Protein AF-A0A3B9G6G4-F1 (afdb_monomer_lite)

Sequence (82 aa):
PPAGISLGQQALWLVKAGRWDDSHDLCQDVPDPVGAWIHAYLHREEGDLGNASYWYHRAGKEVPETGVTLDDEWCQIATAIS

Structure (mmCIF, N/CA/C/O backbone):
data_AF-A0A3B9G6G4-F1
#
_entry.id   AF-A0A3B9G6G4-F1
#
loop_
_atom_site.group_PDB
_atom_site.id
_atom_site.type_symbol
_atom_site.label_atom_id
_atom_site.label_alt_id
_atom_site.label_comp_id
_atom_site.label_asym_id
_atom_site.label_entity_id
_atom_site.label_seq_id
_atom_site.pdbx_PDB_ins_code
_atom_site.Cartn_x
_atom_site.Cartn_y
_atom_site.Cartn_z
_atom_site.occupancy
_atom_site.B_iso_or_equiv
_atom_site.auth_seq_id
_atom_site.auth_comp_id
_atom_site.auth_asym_id
_atom_site.auth_atom_id
_atom_site.pdbx_PDB_model_num
ATOM 1 N N . PRO A 1 1 ? -2.814 0.355 -15.798 1.00 77.56 1 PRO A N 1
ATOM 2 C CA . PRO A 1 1 ? -1.763 1.342 -15.455 1.00 77.56 1 PRO A CA 1
ATOM 3 C C . PRO A 1 1 ? -1.291 2.080 -16.719 1.00 77.56 1 PRO A C 1
ATOM 5 O O . PRO A 1 1 ? -1.303 1.463 -17.785 1.00 77.56 1 PRO A O 1
ATOM 8 N N . PRO A 1 2 ? -0.909 3.368 -16.632 1.00 84.06 2 PRO A N 1
ATOM 9 C CA . PRO A 1 2 ? -0.216 4.082 -17.707 1.00 84.06 2 PRO A CA 1
ATOM 10 C C . P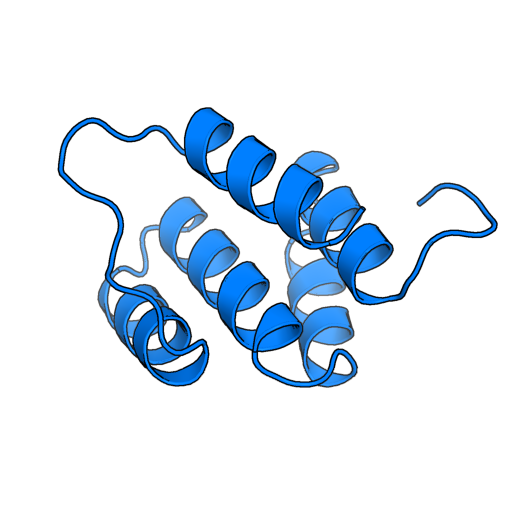RO A 1 2 ? 1.077 3.376 -18.144 1.00 84.06 2 PRO A C 1
ATOM 12 O O . PRO A 1 2 ? 1.669 2.621 -17.376 1.00 84.06 2 PRO A O 1
ATOM 15 N N . ALA A 1 3 ? 1.533 3.627 -19.371 1.00 87.62 3 ALA A N 1
ATOM 16 C CA . ALA A 1 3 ? 2.838 3.151 -19.824 1.00 87.62 3 ALA A CA 1
ATOM 17 C C . ALA A 1 3 ? 3.971 4.019 -19.245 1.00 87.62 3 ALA A C 1
ATOM 19 O O . ALA A 1 3 ? 3.797 5.223 -19.067 1.00 87.62 3 ALA A O 1
ATOM 20 N N . GLY A 1 4 ? 5.140 3.416 -18.998 1.00 91.88 4 GLY A N 1
ATOM 21 C CA . GLY A 1 4 ? 6.356 4.137 -18.594 1.00 91.88 4 GLY A CA 1
ATOM 22 C C . GLY A 1 4 ? 6.511 4.417 -17.095 1.00 91.88 4 GLY A C 1
ATOM 23 O O . GLY A 1 4 ? 7.420 5.152 -16.727 1.00 91.88 4 GLY A O 1
ATOM 24 N N . ILE A 1 5 ? 5.664 3.835 -16.242 1.00 95.12 5 ILE A N 1
ATOM 25 C CA . ILE A 1 5 ? 5.751 3.952 -14.776 1.00 95.12 5 ILE A CA 1
ATOM 26 C C . ILE A 1 5 ? 6.348 2.685 -14.136 1.00 95.12 5 ILE A C 1
ATOM 28 O O . ILE A 1 5 ? 6.238 1.584 -14.687 1.00 95.12 5 ILE A O 1
ATOM 32 N N . SER A 1 6 ? 6.989 2.835 -12.976 1.00 96.12 6 SER A N 1
ATOM 33 C CA . 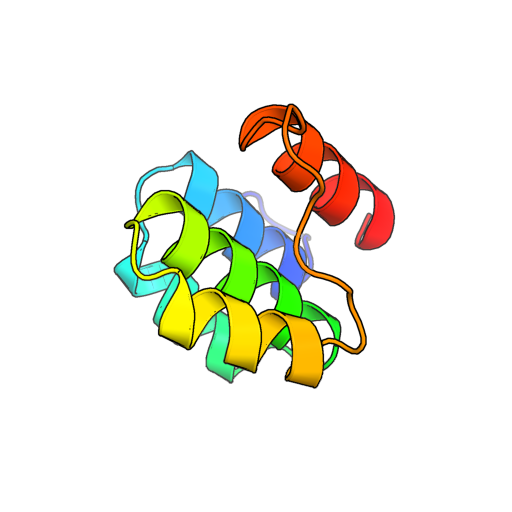SER A 1 6 ? 7.645 1.752 -12.230 1.00 96.12 6 SER A CA 1
ATOM 34 C C . SER A 1 6 ? 6.652 0.692 -11.734 1.00 96.12 6 SER A C 1
ATOM 36 O O . SER A 1 6 ? 5.457 0.958 -11.635 1.00 96.12 6 SER A O 1
ATOM 38 N N . LEU A 1 7 ? 7.126 -0.510 -11.376 1.00 96.94 7 LEU A N 1
ATOM 39 C CA . LEU A 1 7 ? 6.253 -1.567 -10.837 1.00 96.94 7 LEU A CA 1
ATOM 40 C C . LEU A 1 7 ? 5.503 -1.115 -9.573 1.00 96.94 7 LEU A C 1
ATOM 42 O O . LEU A 1 7 ? 4.308 -1.365 -9.456 1.00 96.94 7 LEU A O 1
ATOM 46 N N . GLY A 1 8 ? 6.162 -0.372 -8.676 1.00 97.62 8 GLY A N 1
ATOM 47 C CA . GLY A 1 8 ? 5.512 0.191 -7.486 1.00 97.62 8 GLY A CA 1
ATOM 48 C C . GLY A 1 8 ? 4.408 1.191 -7.838 1.00 97.62 8 GLY A C 1
ATOM 49 O O . GLY A 1 8 ? 3.318 1.135 -7.278 1.00 97.62 8 GLY A O 1
ATOM 50 N N . GLN A 1 9 ? 4.644 2.065 -8.823 1.00 97.88 9 GLN A N 1
ATOM 51 C CA . GLN A 1 9 ? 3.618 2.990 -9.317 1.00 97.88 9 GLN A CA 1
ATOM 52 C C . GLN A 1 9 ? 2.453 2.242 -9.982 1.00 97.88 9 GLN A C 1
ATOM 54 O O . GLN A 1 9 ? 1.300 2.646 -9.845 1.00 97.88 9 GLN A O 1
ATOM 59 N N . GLN A 1 10 ? 2.732 1.143 -10.690 1.00 98.06 10 GLN A N 1
ATOM 60 C CA . GLN A 1 10 ? 1.697 0.296 -11.286 1.00 98.06 10 GLN A CA 1
ATOM 61 C C . GLN A 1 10 ? 0.850 -0.397 -10.217 1.00 98.06 10 GLN A C 1
ATOM 63 O O . GLN A 1 10 ? -0.374 -0.370 -10.336 1.00 98.06 10 GLN A O 1
ATOM 68 N N . ALA A 1 11 ? 1.477 -0.951 -9.175 1.00 98.12 11 ALA A N 1
ATOM 69 C CA . ALA A 1 11 ? 0.782 -1.560 -8.044 1.00 98.12 11 ALA A CA 1
ATOM 70 C C . ALA A 1 11 ? -0.121 -0.528 -7.358 1.00 98.12 11 ALA A C 1
ATOM 72 O O . ALA A 1 11 ? -1.336 -0.693 -7.315 1.00 98.12 11 ALA A O 1
ATOM 73 N N . LEU A 1 12 ? 0.428 0.627 -6.977 1.00 97.75 12 LEU A N 1
ATOM 74 C CA . LEU A 1 12 ? -0.344 1.693 -6.337 1.00 97.75 12 LEU A CA 1
ATOM 75 C C . LEU A 1 12 ? -1.491 2.235 -7.217 1.00 97.75 12 LEU A C 1
ATOM 77 O O . LEU A 1 12 ? -2.535 2.651 -6.711 1.00 97.75 12 LEU A O 1
ATOM 81 N N . TRP A 1 13 ? -1.328 2.221 -8.543 1.00 97.69 13 TRP A N 1
ATOM 82 C CA . TRP A 1 13 ? -2.401 2.560 -9.479 1.00 97.69 13 TRP A CA 1
ATOM 83 C C . TRP A 1 13 ? -3.523 1.510 -9.480 1.00 97.69 13 TRP A C 1
ATOM 85 O O . TRP A 1 13 ? -4.697 1.877 -9.540 1.00 97.69 13 TRP A O 1
ATOM 95 N N . LEU A 1 14 ? -3.185 0.215 -9.410 1.00 98.12 14 LEU A N 1
ATOM 96 C CA . LEU A 1 14 ? -4.161 -0.882 -9.361 1.00 98.12 14 LEU A CA 1
ATOM 97 C C . LEU A 1 14 ? -5.040 -0.800 -8.109 1.00 98.12 14 LEU A C 1
ATOM 99 O O . LEU A 1 14 ? -6.249 -1.002 -8.224 1.00 98.12 14 LEU A O 1
ATOM 103 N N . VAL A 1 15 ? -4.465 -0.392 -6.972 1.00 96.50 15 VAL A N 1
ATOM 104 C CA . VAL A 1 15 ? -5.208 -0.079 -5.739 1.00 96.50 15 VAL A CA 1
ATOM 105 C C . VAL A 1 15 ? -6.369 0.885 -6.024 1.00 96.50 15 VAL A C 1
ATOM 107 O O . VAL A 1 15 ? -7.529 0.544 -5.802 1.00 96.50 15 VAL A O 1
ATOM 110 N N . LYS A 1 16 ? -6.095 2.059 -6.618 1.00 94.38 16 LYS A N 1
ATOM 111 C CA . LYS A 1 16 ? -7.137 3.062 -6.935 1.00 94.38 16 LYS A CA 1
ATOM 112 C C . LYS A 1 16 ? -8.114 2.627 -8.017 1.00 94.38 16 LYS A C 1
ATOM 114 O O . LYS A 1 16 ? -9.224 3.150 -8.079 1.00 94.38 16 LYS A O 1
ATOM 119 N N . ALA A 1 17 ? -7.716 1.688 -8.865 1.00 96.12 17 ALA A N 1
ATOM 120 C CA . ALA A 1 17 ? -8.599 1.086 -9.853 1.00 96.12 17 A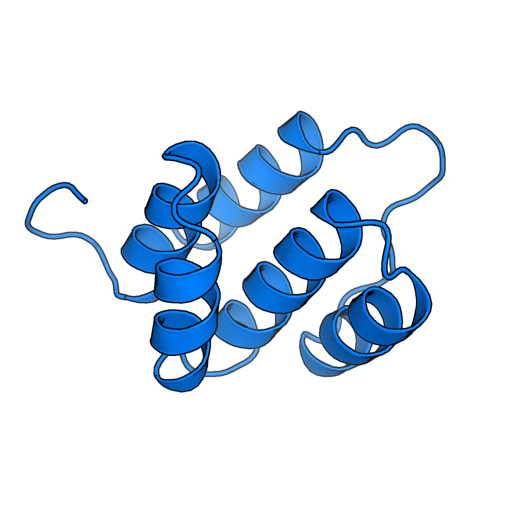LA A CA 1
ATOM 121 C C . ALA A 1 17 ? -9.523 0.003 -9.257 1.00 96.12 17 ALA A C 1
ATOM 123 O O . ALA A 1 17 ? -10.293 -0.593 -10.009 1.00 96.12 17 ALA A O 1
ATOM 124 N N . GLY A 1 18 ? -9.442 -0.278 -7.948 1.00 95.56 18 GLY A N 1
ATOM 125 C CA . GLY A 1 18 ? -10.204 -1.341 -7.284 1.00 95.56 18 GLY A CA 1
ATOM 126 C C . GLY A 1 18 ? -9.734 -2.750 -7.654 1.00 95.56 18 GLY A C 1
ATOM 127 O O . GLY A 1 18 ? -10.464 -3.718 -7.465 1.00 95.56 18 GLY A O 1
ATOM 128 N N . ARG A 1 19 ? -8.532 -2.875 -8.226 1.00 97.44 19 ARG A N 1
ATOM 129 C CA . ARG A 1 19 ? -7.930 -4.141 -8.662 1.00 97.44 19 ARG A CA 1
ATOM 130 C C . ARG A 1 19 ? -6.973 -4.654 -7.589 1.00 97.44 19 ARG A C 1
ATOM 132 O O . ARG A 1 19 ? -5.764 -4.710 -7.802 1.00 97.44 19 ARG A O 1
ATOM 139 N N . TRP A 1 20 ? -7.523 -4.940 -6.413 1.00 96.81 20 TRP A N 1
ATOM 140 C CA . TRP A 1 20 ? -6.742 -5.243 -5.211 1.00 96.81 20 TRP A CA 1
ATOM 141 C C . TRP A 1 20 ? -5.930 -6.532 -5.342 1.00 96.81 20 TRP A C 1
ATOM 143 O O . TRP A 1 20 ? -4.737 -6.497 -5.064 1.00 96.81 20 TRP A O 1
ATOM 153 N N . ASP A 1 21 ? -6.516 -7.611 -5.871 1.00 97.81 21 ASP A N 1
ATOM 154 C CA . ASP A 1 21 ? -5.802 -8.880 -6.100 1.00 97.81 21 ASP A CA 1
ATOM 155 C C . ASP A 1 21 ? -4.596 -8.692 -7.032 1.00 97.81 21 ASP A C 1
ATOM 157 O O . ASP A 1 21 ? -3.479 -9.083 -6.708 1.00 97.81 21 ASP A O 1
ATOM 161 N N . ASP A 1 22 ? -4.793 -7.988 -8.153 1.00 98.19 22 ASP A N 1
ATOM 162 C CA . ASP A 1 22 ? -3.702 -7.691 -9.087 1.00 98.19 22 ASP A CA 1
ATOM 163 C C . ASP A 1 22 ? -2.612 -6.822 -8.440 1.00 98.19 22 ASP A C 1
ATOM 165 O O . ASP A 1 22 ? -1.432 -6.943 -8.770 1.00 98.19 22 ASP A O 1
ATOM 169 N N . SER A 1 23 ? -2.998 -5.912 -7.539 1.00 98.12 23 SER A N 1
ATOM 170 C CA . SER A 1 23 ? -2.037 -5.103 -6.792 1.00 98.12 23 SER A CA 1
ATOM 171 C C . SER A 1 23 ? -1.264 -5.943 -5.779 1.00 98.12 23 SER A C 1
ATOM 173 O O . SER A 1 23 ? -0.060 -5.742 -5.645 1.00 98.12 23 SER A O 1
ATOM 175 N N . HIS A 1 24 ? -1.926 -6.869 -5.082 1.00 98.25 24 HIS A N 1
ATOM 176 C CA . HIS A 1 24 ? -1.289 -7.789 -4.139 1.00 98.25 24 HIS A CA 1
ATOM 177 C C . HIS A 1 24 ? -0.262 -8.673 -4.830 1.00 98.25 24 HIS A C 1
ATOM 179 O O . HIS A 1 24 ? 0.861 -8.785 -4.333 1.00 98.25 24 HIS A O 1
ATOM 185 N N . ASP A 1 25 ? -0.626 -9.245 -5.976 1.00 98.19 25 ASP A N 1
ATOM 186 C CA . ASP A 1 25 ? 0.271 -10.064 -6.787 1.00 98.19 25 ASP A CA 1
ATOM 187 C C . ASP A 1 25 ? 1.477 -9.243 -7.247 1.00 98.19 25 ASP A C 1
ATOM 189 O O . ASP A 1 25 ? 2.623 -9.636 -7.028 1.00 98.19 25 ASP A O 1
ATOM 193 N N . LEU A 1 26 ? 1.238 -8.051 -7.805 1.00 98.00 26 LEU A N 1
ATOM 194 C CA . LEU A 1 26 ? 2.315 -7.208 -8.317 1.00 98.00 26 LEU A CA 1
ATOM 195 C C . LEU A 1 26 ? 3.254 -6.713 -7.211 1.00 98.00 26 LEU A C 1
ATOM 197 O O . LEU A 1 26 ? 4.457 -6.602 -7.433 1.00 98.00 26 LEU A O 1
ATOM 201 N N . CYS A 1 27 ? 2.735 -6.437 -6.015 1.00 96.94 27 CYS A N 1
ATOM 202 C CA . CYS A 1 27 ? 3.545 -6.039 -4.868 1.00 96.94 27 CYS A CA 1
ATOM 203 C C . CYS A 1 27 ? 4.584 -7.094 -4.459 1.00 96.94 27 CYS A C 1
ATOM 205 O O . CYS A 1 27 ? 5.610 -6.709 -3.904 1.00 96.94 27 CYS A O 1
ATOM 207 N N . GLN A 1 28 ? 4.380 -8.385 -4.763 1.00 94.31 28 GLN A N 1
ATOM 208 C CA . GLN A 1 28 ? 5.389 -9.429 -4.515 1.00 94.31 28 GLN A CA 1
ATOM 209 C C . GLN A 1 28 ? 6.650 -9.242 -5.372 1.00 94.31 28 GLN A C 1
ATOM 211 O O . GLN A 1 28 ? 7.748 -9.599 -4.947 1.00 94.31 28 GLN A O 1
ATOM 216 N N . ASP A 1 29 ? 6.498 -8.653 -6.560 1.00 97.25 29 ASP A N 1
ATOM 217 C CA . ASP A 1 29 ? 7.595 -8.371 -7.489 1.00 97.25 29 ASP A CA 1
ATOM 218 C C . ASP A 1 29 ? 8.226 -6.986 -7.258 1.00 97.25 29 ASP A C 1
ATOM 220 O O . ASP A 1 29 ? 9.260 -6.654 -7.847 1.00 97.25 29 ASP A O 1
ATOM 224 N N . VAL A 1 30 ? 7.619 -6.152 -6.405 1.00 97.75 30 VAL A N 1
ATOM 225 C CA . VAL A 1 30 ? 8.140 -4.830 -6.047 1.00 97.75 30 VAL A CA 1
ATOM 226 C C . VAL A 1 30 ? 9.105 -4.967 -4.865 1.00 97.75 30 VAL A C 1
ATOM 228 O O . VAL A 1 30 ? 8.695 -5.405 -3.792 1.00 97.75 30 VAL A O 1
ATOM 231 N N . PRO A 1 31 ? 10.374 -4.538 -4.996 1.00 97.12 31 PRO A N 1
ATOM 232 C CA . PRO A 1 31 ? 11.319 -4.600 -3.889 1.00 97.12 31 PRO A CA 1
ATOM 233 C C . PRO A 1 31 ? 10.873 -3.793 -2.664 1.00 97.12 31 PRO A C 1
ATOM 235 O O . PRO A 1 31 ? 10.326 -2.688 -2.771 1.00 97.12 31 PRO A O 1
ATOM 238 N N . ASP A 1 32 ? 11.190 -4.324 -1.485 1.00 97.12 32 ASP A N 1
ATOM 239 C CA . ASP A 1 32 ? 11.038 -3.605 -0.224 1.00 97.12 32 ASP A CA 1
ATOM 240 C C . ASP A 1 32 ? 11.958 -2.364 -0.192 1.00 97.12 32 ASP A C 1
ATOM 242 O O . ASP A 1 32 ? 13.062 -2.390 -0.747 1.00 97.12 32 ASP A O 1
ATOM 246 N N . PRO A 1 33 ? 11.527 -1.257 0.444 1.00 97.94 33 PRO A N 1
ATOM 247 C CA . PRO A 1 33 ? 10.328 -1.133 1.284 1.00 97.94 33 PRO A CA 1
ATOM 248 C C . PRO A 1 33 ? 9.033 -0.789 0.526 1.00 97.94 33 PRO A C 1
ATOM 250 O O . PRO A 1 33 ? 7.972 -0.717 1.143 1.00 97.94 33 PRO A O 1
ATOM 253 N N . VAL A 1 34 ? 9.093 -0.538 -0.786 1.00 98.25 34 VAL A N 1
ATOM 254 C CA . VAL A 1 34 ? 7.940 -0.015 -1.541 1.00 98.25 34 VAL A CA 1
ATOM 255 C C . VAL A 1 34 ? 6.821 -1.049 -1.654 1.00 98.25 34 VAL A C 1
ATOM 257 O O . VAL A 1 34 ? 5.669 -0.710 -1.388 1.00 98.25 34 VAL A O 1
ATOM 260 N N . GLY A 1 35 ? 7.153 -2.296 -2.008 1.00 98.31 35 GLY A N 1
ATOM 261 C CA . GLY A 1 35 ? 6.172 -3.382 -2.128 1.00 98.31 35 GLY A CA 1
ATOM 262 C C . GLY A 1 35 ? 5.420 -3.603 -0.818 1.00 98.31 35 GLY A C 1
ATOM 263 O O . GLY A 1 35 ? 4.190 -3.516 -0.790 1.00 98.31 35 GLY A O 1
ATOM 264 N N . ALA A 1 36 ? 6.165 -3.746 0.284 1.00 98.75 36 ALA A N 1
ATOM 265 C CA . ALA A 1 36 ? 5.596 -3.866 1.621 1.00 98.75 36 ALA A CA 1
ATOM 266 C C . ALA A 1 36 ? 4.711 -2.677 2.034 1.00 98.75 36 ALA A C 1
ATOM 268 O O . ALA A 1 36 ? 3.676 -2.898 2.658 1.00 98.75 36 ALA A O 1
ATOM 269 N N . TRP A 1 37 ? 5.054 -1.427 1.694 1.00 98.75 37 TRP A N 1
ATOM 270 C CA . TRP A 1 37 ? 4.204 -0.287 2.070 1.00 98.75 37 TRP A CA 1
ATOM 271 C C . TRP A 1 37 ? 2.860 -0.316 1.328 1.00 98.75 37 TRP A C 1
ATOM 273 O O . TRP A 1 37 ? 1.815 -0.065 1.924 1.00 98.75 37 TRP A O 1
ATOM 283 N N . ILE A 1 38 ? 2.862 -0.690 0.047 1.00 98.56 38 ILE A N 1
ATOM 284 C CA . ILE A 1 38 ? 1.624 -0.821 -0.733 1.00 98.56 38 ILE A CA 1
ATOM 285 C C . ILE A 1 38 ? 0.788 -2.020 -0.237 1.00 98.56 38 ILE A C 1
ATOM 287 O O . ILE A 1 38 ? -0.431 -1.900 -0.134 1.00 98.56 38 ILE A O 1
ATOM 291 N N . HIS A 1 39 ? 1.409 -3.142 0.155 1.00 98.50 39 HIS A N 1
ATOM 292 C CA . HIS A 1 39 ? 0.695 -4.247 0.825 1.00 98.50 39 HIS A CA 1
ATOM 293 C C . HIS A 1 39 ? 0.066 -3.820 2.151 1.00 98.50 39 HIS A C 1
ATOM 295 O O . HIS A 1 39 ? -1.075 -4.179 2.438 1.00 98.50 39 HIS A O 1
ATOM 301 N N . ALA A 1 40 ? 0.786 -3.028 2.949 1.00 98.62 40 ALA A N 1
ATOM 302 C CA . ALA A 1 40 ? 0.266 -2.502 4.205 1.00 98.62 40 ALA A CA 1
ATOM 303 C C . ALA A 1 40 ? -0.987 -1.646 3.977 1.00 98.62 40 ALA A C 1
ATOM 305 O O . ALA A 1 40 ? -1.985 -1.813 4.677 1.00 98.62 40 ALA A O 1
ATOM 306 N N . TYR A 1 41 ? -0.948 -0.792 2.951 1.00 98.50 41 TYR A N 1
ATOM 307 C CA . TYR A 1 41 ? -2.087 0.013 2.524 1.00 98.50 41 TYR A CA 1
ATOM 308 C C . TYR A 1 41 ? -3.296 -0.846 2.136 1.00 98.50 41 TYR A C 1
ATOM 310 O O . TYR A 1 41 ? -4.399 -0.591 2.614 1.00 98.50 41 TYR A O 1
ATOM 318 N N . LEU A 1 42 ? -3.095 -1.872 1.301 1.00 98.44 42 LEU A N 1
ATOM 319 C CA . LEU A 1 42 ? -4.170 -2.763 0.850 1.00 98.44 42 LEU A CA 1
ATOM 320 C C . LEU A 1 42 ? -4.877 -3.435 2.029 1.00 98.44 42 LEU A C 1
ATOM 322 O O . LEU A 1 42 ? -6.093 -3.344 2.156 1.00 98.44 42 LEU A O 1
ATOM 326 N N . HIS A 1 43 ? -4.121 -4.025 2.955 1.00 98.31 43 HIS A N 1
ATOM 327 C CA . HIS A 1 43 ? -4.716 -4.662 4.131 1.00 98.31 43 HIS A CA 1
ATOM 328 C C . HIS A 1 43 ? -5.392 -3.664 5.075 1.00 98.31 43 HIS A C 1
ATOM 330 O O . HIS A 1 43 ? -6.377 -3.996 5.737 1.00 98.31 43 HIS A O 1
ATOM 336 N N . ARG A 1 44 ? -4.906 -2.418 5.126 1.00 97.69 44 ARG A N 1
ATOM 337 C CA . ARG A 1 44 ? -5.583 -1.346 5.856 1.00 97.69 44 ARG A CA 1
ATOM 338 C C . ARG A 1 44 ? -6.926 -0.994 5.214 1.00 97.69 44 ARG A C 1
ATOM 340 O O . ARG A 1 44 ? -7.899 -0.818 5.944 1.00 97.69 44 ARG A O 1
ATOM 347 N N . GLU A 1 45 ? -6.988 -0.909 3.886 1.00 97.12 45 GLU A N 1
ATOM 348 C CA . GLU A 1 45 ? -8.226 -0.681 3.128 1.00 97.12 45 GLU A CA 1
ATOM 349 C C . GLU A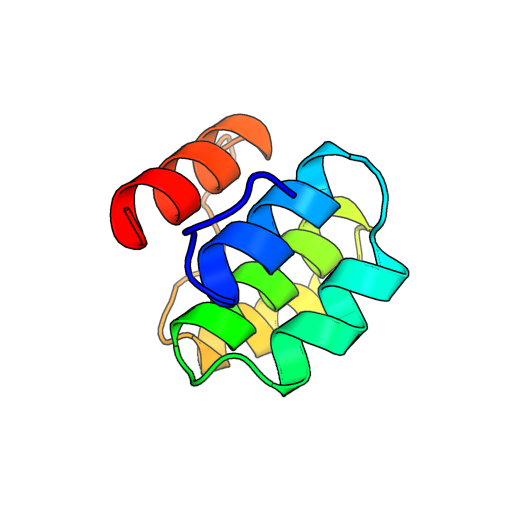 1 45 ? -9.221 -1.848 3.284 1.00 97.12 45 GLU A C 1
ATOM 351 O O . GLU A 1 45 ? -10.417 -1.618 3.459 1.00 97.12 45 GLU A O 1
ATOM 356 N N . GLU A 1 46 ? -8.729 -3.088 3.338 1.00 96.75 46 GLU A N 1
ATOM 357 C CA . GLU A 1 46 ? -9.520 -4.305 3.588 1.00 96.75 46 GLU A CA 1
ATOM 358 C C . GLU A 1 46 ? -10.021 -4.434 5.040 1.00 96.75 46 GLU A C 1
ATOM 360 O O . GLU A 1 46 ? -10.927 -5.222 5.323 1.00 96.75 46 GLU A O 1
ATOM 365 N N . GLY A 1 47 ? -9.437 -3.678 5.975 1.00 96.69 47 GLY A N 1
ATOM 366 C CA . GLY A 1 47 ? -9.729 -3.762 7.408 1.00 96.69 47 GLY A CA 1
ATOM 367 C C . GLY A 1 47 ? -8.977 -4.873 8.154 1.00 96.69 47 GLY A C 1
ATOM 368 O O . GLY A 1 47 ? -9.216 -5.066 9.349 1.00 96.69 47 GLY A O 1
ATOM 369 N N . ASP A 1 48 ? -8.039 -5.570 7.506 1.00 97.88 48 ASP A N 1
ATOM 370 C CA . ASP A 1 48 ? -7.124 -6.527 8.143 1.00 97.88 48 ASP A CA 1
ATOM 371 C C . ASP A 1 48 ? -5.942 -5.793 8.796 1.00 97.88 48 ASP A C 1
ATOM 373 O O . ASP A 1 48 ? -4.793 -5.819 8.347 1.00 97.88 48 ASP A O 1
ATOM 377 N N . LEU A 1 49 ? -6.234 -5.094 9.895 1.00 96.75 49 LEU A N 1
ATOM 378 C CA . LEU A 1 49 ? -5.259 -4.236 10.572 1.00 96.75 49 LEU A CA 1
ATOM 379 C C . LEU A 1 49 ? -4.064 -5.010 11.151 1.00 96.75 49 LEU A C 1
ATOM 381 O O . LEU A 1 49 ? -2.972 -4.454 11.276 1.00 96.75 49 LEU A O 1
ATOM 385 N N . GLY A 1 50 ? -4.260 -6.283 11.510 1.00 97.00 50 GLY A N 1
ATOM 386 C CA . GLY A 1 50 ? -3.190 -7.131 12.034 1.00 97.00 50 GLY A CA 1
ATOM 387 C C . GLY A 1 50 ? -2.136 -7.414 10.968 1.00 97.00 50 GLY A C 1
ATOM 388 O O . GLY A 1 50 ? -0.939 -7.246 11.212 1.00 97.00 50 GLY A O 1
ATOM 389 N N . ASN A 1 51 ? -2.583 -7.773 9.767 1.00 98.06 51 ASN A N 1
ATOM 390 C CA . ASN A 1 51 ? -1.698 -8.021 8.639 1.00 98.06 51 ASN A CA 1
ATOM 391 C C . ASN A 1 51 ? -1.119 -6.711 8.086 1.00 98.06 51 ASN A C 1
ATOM 393 O O . ASN A 1 51 ? 0.084 -6.623 7.844 1.00 98.06 51 ASN A O 1
ATOM 397 N N . ALA A 1 52 ? -1.925 -5.645 8.019 1.00 98.38 52 ALA A N 1
ATOM 398 C CA . ALA A 1 52 ? -1.439 -4.309 7.672 1.00 98.38 52 ALA A CA 1
ATOM 399 C C . ALA A 1 52 ? -0.253 -3.896 8.557 1.00 98.38 52 ALA A C 1
ATOM 401 O O . ALA A 1 52 ? 0.780 -3.466 8.050 1.00 98.38 52 ALA A O 1
ATOM 402 N N . SER A 1 53 ? -0.350 -4.095 9.878 1.00 98.38 53 SER A N 1
ATOM 403 C CA . SER A 1 53 ? 0.733 -3.780 10.819 1.00 98.38 53 SER A CA 1
ATOM 404 C C . SER A 1 53 ? 2.021 -4.565 10.546 1.00 98.38 53 SER A C 1
ATOM 406 O O . SER A 1 53 ? 3.106 -3.983 10.629 1.00 98.38 53 SER A O 1
ATOM 408 N N . TYR A 1 54 ? 1.922 -5.847 10.182 1.00 98.31 54 TYR A N 1
ATOM 409 C CA . TYR A 1 54 ? 3.080 -6.647 9.772 1.00 98.31 54 TYR A CA 1
ATOM 410 C C . TYR A 1 54 ? 3.779 -6.037 8.547 1.00 98.31 54 TYR A C 1
ATOM 412 O O . TYR A 1 54 ? 5.002 -5.867 8.547 1.00 98.31 54 TYR A O 1
ATOM 420 N N . TRP A 1 55 ? 3.011 -5.649 7.529 1.00 98.62 55 TRP A N 1
ATOM 421 C CA . TRP A 1 55 ? 3.559 -5.067 6.306 1.00 98.62 55 TRP A CA 1
ATOM 422 C C . TRP A 1 55 ? 4.103 -3.651 6.505 1.00 98.62 55 TRP A C 1
ATOM 424 O O . TRP A 1 55 ? 5.163 -3.339 5.963 1.00 98.62 55 TRP A O 1
ATOM 434 N N . TYR A 1 56 ? 3.473 -2.823 7.347 1.00 98.69 56 TYR A N 1
ATOM 435 C CA . TYR A 1 56 ? 4.038 -1.529 7.750 1.00 98.69 56 TYR A CA 1
ATOM 436 C C . TYR A 1 56 ? 5.410 -1.708 8.387 1.00 98.69 56 TYR A C 1
ATOM 438 O O . TYR A 1 56 ? 6.378 -1.066 7.977 1.00 98.69 56 TYR A O 1
ATOM 446 N N . HIS A 1 57 ? 5.520 -2.645 9.332 1.00 98.38 57 HIS A N 1
ATOM 447 C CA . HIS A 1 57 ? 6.789 -2.948 9.976 1.00 98.38 57 HIS A CA 1
ATOM 448 C C . HIS A 1 57 ? 7.844 -3.414 8.964 1.00 98.38 57 HIS A C 1
ATOM 450 O O . HIS A 1 57 ? 8.975 -2.928 8.985 1.00 98.38 57 HIS A O 1
ATOM 456 N N . ARG A 1 58 ? 7.469 -4.298 8.031 1.00 98.38 58 ARG A N 1
ATOM 457 C CA . ARG A 1 58 ? 8.354 -4.765 6.955 1.00 98.38 58 ARG A CA 1
ATOM 458 C C . ARG A 1 58 ? 8.802 -3.635 6.021 1.00 98.38 58 ARG A C 1
ATOM 460 O O . ARG A 1 58 ? 9.948 -3.631 5.580 1.00 98.38 58 ARG A O 1
ATOM 467 N N . ALA A 1 59 ? 7.940 -2.654 5.776 1.00 98.31 59 ALA A N 1
ATOM 468 C CA . ALA A 1 59 ? 8.264 -1.444 5.027 1.00 98.31 59 ALA A CA 1
ATOM 469 C C . ALA A 1 59 ? 9.119 -0.433 5.819 1.00 98.31 59 ALA A C 1
ATOM 471 O O . ALA A 1 59 ? 9.494 0.609 5.280 1.00 98.31 59 ALA A O 1
ATOM 472 N N . GLY A 1 60 ? 9.409 -0.694 7.101 1.00 98.12 60 GLY A N 1
ATOM 473 C CA . GLY A 1 60 ? 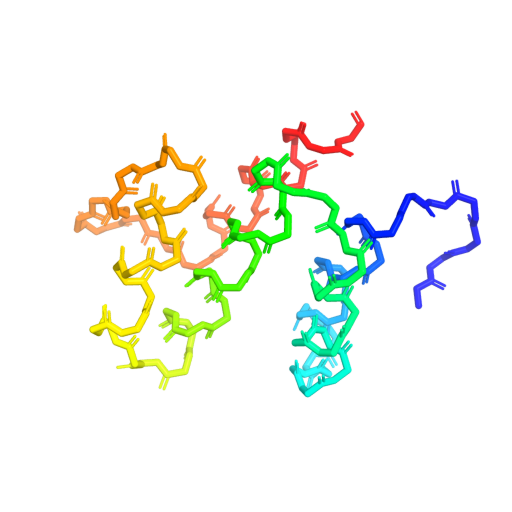10.078 0.262 7.985 1.00 98.12 60 GLY A CA 1
ATOM 474 C C . GLY A 1 60 ? 9.226 1.502 8.277 1.00 98.12 60 GLY A C 1
ATOM 475 O O . GLY A 1 60 ? 9.765 2.595 8.451 1.00 98.12 60 GLY A O 1
ATOM 476 N N . LYS A 1 61 ? 7.899 1.349 8.275 1.00 97.69 61 LYS A N 1
ATOM 477 C CA . LYS A 1 61 ? 6.913 2.407 8.512 1.00 97.69 61 LYS A CA 1
ATOM 478 C C . LYS A 1 61 ? 6.135 2.137 9.795 1.00 97.69 61 LYS A C 1
ATOM 480 O O . LYS A 1 61 ? 5.914 0.991 10.181 1.00 97.69 61 LYS A O 1
ATOM 485 N N . GLU A 1 62 ? 5.698 3.208 10.441 1.00 96.38 62 GLU A N 1
ATOM 486 C CA . GLU A 1 62 ? 4.696 3.123 11.500 1.00 96.38 62 GLU A CA 1
ATOM 487 C C . GLU A 1 62 ? 3.300 3.012 10.882 1.00 96.38 62 GLU A C 1
ATOM 489 O O . GLU A 1 62 ? 3.063 3.475 9.763 1.00 96.38 62 GLU A O 1
ATOM 494 N N . VAL A 1 63 ? 2.374 2.390 11.613 1.00 95.75 63 VAL A N 1
ATOM 495 C CA . VAL A 1 63 ? 0.960 2.379 11.226 1.00 95.75 63 VAL A CA 1
ATOM 496 C C . VAL A 1 63 ? 0.446 3.827 11.250 1.00 95.75 63 VAL A C 1
ATOM 498 O O . VAL A 1 63 ? 0.734 4.529 12.222 1.00 95.75 63 VAL A O 1
ATOM 501 N N . PRO A 1 64 ? -0.309 4.287 10.234 1.00 96.38 64 PRO A N 1
ATOM 502 C CA . PRO A 1 64 ? -0.825 5.651 10.199 1.00 96.38 64 PRO A CA 1
ATOM 503 C C . PRO A 1 64 ? -1.606 6.029 11.463 1.00 96.38 64 PRO A C 1
ATOM 505 O O . PRO A 1 64 ? -2.419 5.246 11.961 1.00 96.38 64 PRO A O 1
ATOM 508 N N . GLU A 1 65 ? -1.385 7.248 11.957 1.00 93.81 65 GLU A N 1
ATOM 509 C CA . GLU A 1 65 ? -2.072 7.777 13.137 1.00 93.81 65 GLU A CA 1
ATOM 510 C C . GLU A 1 65 ? -3.595 7.871 12.938 1.00 93.81 65 GLU A C 1
ATOM 512 O O . GLU A 1 65 ? -4.110 8.016 11.822 1.00 93.81 65 GLU A O 1
ATOM 517 N N . THR A 1 66 ? -4.335 7.851 14.050 1.00 90.12 66 THR A N 1
ATOM 518 C CA . THR A 1 66 ? -5.786 8.069 14.056 1.00 90.12 66 THR A CA 1
ATOM 519 C C . THR A 1 66 ? -6.127 9.407 13.394 1.00 90.12 66 THR A C 1
ATOM 521 O O . THR A 1 66 ? -5.776 10.465 13.907 1.00 90.12 66 THR A O 1
ATOM 524 N N . GLY A 1 67 ? -6.855 9.358 12.276 1.00 93.81 67 GLY A N 1
ATOM 525 C CA . GLY A 1 67 ? -7.277 10.539 11.515 1.00 93.81 67 GLY A CA 1
ATOM 526 C C . GLY A 1 67 ? -6.614 10.679 10.144 1.00 93.81 67 GLY A C 1
ATOM 527 O O . GLY A 1 67 ? -7.173 11.368 9.295 1.00 93.81 67 GLY A O 1
ATOM 528 N N . VAL A 1 68 ? -5.501 9.983 9.883 1.00 96.88 68 VAL A N 1
ATOM 529 C CA . VAL A 1 68 ? -4.949 9.871 8.523 1.00 96.88 68 VAL A CA 1
ATOM 530 C C . VAL A 1 68 ? -5.917 9.044 7.685 1.00 96.88 68 VAL A C 1
ATOM 532 O O . VAL A 1 68 ? -6.222 7.906 8.042 1.00 96.88 68 VAL A O 1
ATOM 535 N N . THR A 1 69 ? -6.428 9.576 6.580 1.00 97.94 69 THR A N 1
ATOM 536 C CA . THR A 1 69 ? -7.348 8.824 5.716 1.00 97.94 69 THR A CA 1
ATOM 537 C C . THR A 1 69 ? -6.595 7.849 4.803 1.00 97.94 69 THR A C 1
ATOM 539 O O . THR A 1 69 ? -5.367 7.881 4.695 1.00 97.94 69 THR A O 1
ATOM 542 N N . LEU A 1 70 ? -7.322 6.946 4.138 1.00 97.31 70 LEU A N 1
ATOM 543 C CA . LEU A 1 70 ? -6.752 6.122 3.064 1.00 97.31 70 LEU A CA 1
ATOM 544 C C . LEU A 1 70 ? -6.319 6.983 1.867 1.00 97.31 70 LEU A C 1
ATOM 546 O O . LEU A 1 70 ? -5.367 6.642 1.176 1.00 97.31 70 LEU A O 1
ATOM 550 N N . ASP A 1 71 ? -6.972 8.114 1.608 1.00 97.94 71 ASP A N 1
ATOM 551 C CA . ASP A 1 71 ? -6.561 9.004 0.518 1.00 97.94 71 ASP A CA 1
ATOM 552 C C . ASP A 1 71 ? -5.275 9.762 0.856 1.00 97.94 71 ASP A C 1
ATOM 554 O O . ASP A 1 71 ? -4.391 9.866 0.003 1.00 97.94 71 ASP A O 1
ATOM 558 N N . ASP A 1 72 ? -5.129 10.219 2.103 1.00 98.25 72 AS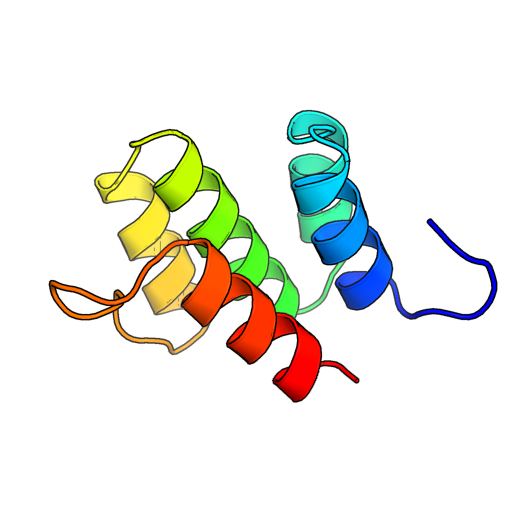P A N 1
ATOM 559 C CA . ASP A 1 72 ? -3.912 10.893 2.569 1.00 98.25 72 ASP A CA 1
ATOM 560 C C . ASP A 1 72 ? -2.700 9.977 2.443 1.00 98.25 72 ASP A C 1
ATOM 562 O O . ASP A 1 72 ? -1.660 10.367 1.911 1.00 98.25 72 ASP A O 1
ATOM 566 N N . GLU A 1 73 ? -2.834 8.741 2.918 1.00 98.12 73 GLU A N 1
ATOM 567 C CA . GLU A 1 73 ? -1.755 7.769 2.849 1.00 98.12 73 GLU A CA 1
ATOM 568 C C . GLU A 1 73 ? -1.431 7.381 1.405 1.00 98.12 73 GLU A C 1
ATOM 570 O O . GLU A 1 73 ? -0.260 7.336 1.033 1.00 98.12 73 GLU A O 1
ATOM 575 N N . TRP A 1 74 ? -2.443 7.169 0.562 1.00 98.12 74 TRP A N 1
ATOM 576 C CA . TRP A 1 74 ? -2.212 6.878 -0.850 1.00 98.12 74 TRP A CA 1
ATOM 577 C C . TRP A 1 74 ? -1.392 7.988 -1.519 1.00 98.12 74 TRP A C 1
ATOM 579 O O . TRP A 1 74 ? -0.425 7.706 -2.229 1.00 98.12 74 TRP A O 1
ATOM 589 N N . CYS A 1 75 ? -1.725 9.255 -1.241 1.00 98.12 75 CYS A N 1
ATOM 590 C CA . CYS A 1 75 ? -0.973 10.406 -1.739 1.00 98.12 75 CYS A CA 1
ATOM 591 C C . CYS A 1 75 ? 0.472 10.428 -1.219 1.00 98.12 75 CYS A C 1
ATOM 593 O O . CYS A 1 75 ? 1.388 10.777 -1.969 1.00 98.12 75 CYS A O 1
ATOM 595 N N . GLN A 1 76 ? 0.696 10.040 0.040 1.00 98.00 76 GLN A N 1
ATOM 596 C CA . GLN A 1 76 ? 2.040 9.932 0.615 1.00 98.00 76 GLN A CA 1
ATOM 597 C C . GLN A 1 76 ? 2.872 8.863 -0.096 1.00 98.00 76 GLN A C 1
ATOM 599 O O . GLN A 1 76 ? 4.015 9.140 -0.464 1.00 98.00 76 GLN A O 1
ATOM 604 N N . ILE A 1 77 ? 2.302 7.677 -0.337 1.00 97.94 77 ILE A N 1
ATOM 605 C CA . ILE A 1 77 ? 2.987 6.606 -1.071 1.00 97.94 77 ILE A CA 1
ATOM 606 C C . ILE A 1 77 ? 3.295 7.087 -2.490 1.00 97.94 77 ILE A C 1
ATOM 608 O O . ILE A 1 77 ? 4.446 7.021 -2.912 1.00 97.94 77 ILE A O 1
ATOM 612 N N . ALA A 1 78 ? 2.302 7.640 -3.197 1.00 97.38 78 ALA A N 1
ATOM 613 C CA . ALA A 1 78 ? 2.455 8.124 -4.569 1.00 97.38 78 ALA A CA 1
ATOM 614 C C . ALA A 1 78 ? 3.574 9.167 -4.686 1.00 97.38 78 ALA A C 1
ATOM 616 O O . ALA A 1 78 ? 4.408 9.081 -5.585 1.00 97.38 78 ALA A O 1
ATOM 617 N N . THR A 1 79 ? 3.633 10.109 -3.743 1.00 97.81 79 THR A N 1
ATOM 618 C CA . THR A 1 79 ? 4.682 11.137 -3.683 1.00 97.81 79 THR A CA 1
ATOM 619 C C . THR A 1 79 ? 6.059 10.528 -3.425 1.00 97.81 79 THR A C 1
ATOM 621 O O . THR A 1 79 ? 7.040 10.960 -4.022 1.00 97.81 79 THR A O 1
ATOM 624 N N . ALA A 1 80 ? 6.149 9.515 -2.561 1.00 96.94 80 ALA A N 1
ATOM 625 C CA . ALA A 1 80 ? 7.415 8.880 -2.200 1.00 96.94 80 ALA A CA 1
ATOM 626 C C . ALA A 1 80 ? 8.016 8.005 -3.315 1.00 96.94 80 ALA A C 1
ATOM 628 O O . ALA A 1 80 ? 9.220 7.753 -3.293 1.00 96.94 80 ALA A O 1
ATOM 629 N N . ILE A 1 81 ? 7.195 7.529 -4.257 1.00 94.50 81 ILE A N 1
ATOM 630 C CA . ILE A 1 81 ? 7.610 6.619 -5.342 1.00 94.50 81 ILE A CA 1
ATOM 631 C C . ILE A 1 81 ? 7.546 7.259 -6.739 1.00 94.50 81 ILE A C 1
ATOM 633 O O . ILE A 1 81 ? 7.630 6.542 -7.742 1.00 94.50 81 ILE A O 1
ATOM 637 N N . SER A 1 82 ? 7.326 8.577 -6.800 1.00 85.81 82 SER A N 1
ATOM 638 C CA . SER A 1 82 ? 7.318 9.377 -8.034 1.00 85.81 82 SER A CA 1
ATOM 639 C C . SER A 1 82 ? 8.714 9.646 -8.579 1.00 85.81 82 SER A C 1
ATOM 641 O O . SER A 1 82 ? 9.642 9.853 -7.768 1.00 85.81 82 SER A O 1
#

pLDDT: mean 96.61, std 3.38, range [77.56, 98.75]

Foldseek 3Di:
DDPPADLLLVLLVCVVVVNLVVSLVSLVVPDAPSSLQSVLLSCVVVVVNVVSCVSCVRNVHHDDDPPQDSVNSSVVSNVVRD

Secondary structure (DSSP, 8-state):
--TT--HHHHHHHHHHTT-HHHHHHHHHHSPTTHHHHHHHHHHHHHT-HHHHHHHHHHTT-PPPPTT--HHHHHHHHHHHT-

Radius of gyration: 11.45 Å; chains: 1; bounding box: 22×21×34 Å